Protein AF-A0A382TNS0-F1 (afdb_monomer)

Mean predicted aligned error: 9.3 Å

Radius of gyration: 31.87 Å; Cα contacts (8 Å, |Δi|>4): 144; chains: 1; bounding box: 53×39×99 Å

Organism: NCBI:txid408172

Sequence (172 aa):
MNKREQQRKIKGQKQRAAKQRVQTRQLMMKIALFGVAPILLFLVGYTLYNQGPTYSPVEIVENDHIRGQINNPVSIVVYADFQCPACATEHQTMTRLWPSISDKARLIFRHFPITVSHQHSWTAALYAEAAARQGQFWEMHDYLFATQTIWARLPTVEDEFESYALELNLDV

Nearest PDB structures (foldseek):
  2rem-assembly2_B  TM=6.913E-01  e=1.766E-02  Xylella fastidiosa
  3hz8-assembly1_A  TM=5.341E-01  e=7.541E-03  Neisseria meningitidis MC58
  5vyo-assembly4_D  TM=6.106E-01  e=2.149E-02  Burkholderia pseudomallei K96243
  5n2j-assembly1_A  TM=6.506E-01  e=5.032E-02  Thermochaetoides thermophila DSM 1495
  3a3t-assembly3_C  TM=4.879E-01  e=1.654E-02  Neisseria meningitidis serogroup B

InterPro domains:
  IPR012336 Thioredoxin-like fold [PF13462] (62-155)
  IPR036249 Thioredoxin-like superfamily [SSF52833] (61-171)

Foldseek 3Di:
DDPVVVVVVVVVVVVVVVVVVVVVVVVVVCCVVVPVVVVVVCVVVVVVVPDDDDDDQPDDDPPWDKDADPPAPAEAEDEDFLLDPVRLVVVVVCVVCCVVCRPRYMYTYDYDFPCVPQVCRVVLVVLLVLCVVVVCNPQSSVVSSVCSVPQSPDPDCVVVSVVSCVVVVHDD

pLDDT: mean 93.45, std 7.04, range [58.12, 98.75]

Structure (mmCIF, N/CA/C/O backbone):
data_AF-A0A382TNS0-F1
#
_entry.id   AF-A0A382TNS0-F1
#
loop_
_atom_site.group_PDB
_atom_site.id
_atom_site.type_symbol
_atom_site.label_atom_id
_atom_site.label_alt_id
_atom_site.label_comp_id
_atom_site.label_asym_id
_atom_site.label_entity_id
_atom_site.label_seq_id
_atom_site.pdbx_PDB_ins_code
_atom_site.Cartn_x
_atom_site.Cartn_y
_atom_site.Cartn_z
_atom_site.occupancy
_atom_site.B_iso_or_equiv
_atom_site.auth_seq_id
_atom_site.auth_comp_id
_atom_site.auth_asym_id
_atom_site.auth_atom_id
_atom_site.pdbx_PDB_model_num
ATOM 1 N N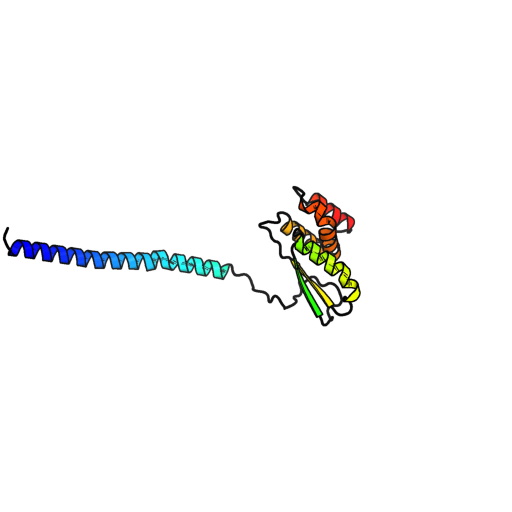 . MET A 1 1 ? -32.841 7.217 80.922 1.00 58.12 1 MET A N 1
ATOM 2 C CA . MET A 1 1 ? -33.470 6.966 79.602 1.0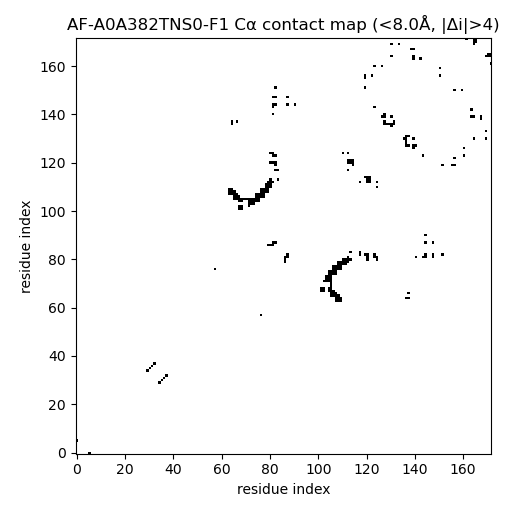0 58.12 1 MET A CA 1
ATOM 3 C C . MET A 1 1 ? -34.182 5.618 79.652 1.00 58.12 1 MET A C 1
ATOM 5 O O . MET A 1 1 ? -33.579 4.660 80.119 1.00 58.12 1 MET A O 1
ATOM 9 N N . ASN A 1 2 ? -35.460 5.540 79.270 1.00 81.94 2 ASN A N 1
ATOM 10 C CA . ASN A 1 2 ? -36.291 4.351 79.518 1.00 81.94 2 ASN A CA 1
ATOM 11 C C . ASN A 1 2 ? -36.106 3.293 78.401 1.00 81.94 2 ASN A C 1
ATOM 13 O O . ASN A 1 2 ? -36.041 3.647 77.223 1.00 81.94 2 ASN A O 1
ATOM 17 N N . LYS A 1 3 ? -36.056 1.986 78.724 1.00 80.88 3 LYS A N 1
ATOM 18 C CA . LYS A 1 3 ? -35.824 0.888 77.745 1.00 80.88 3 LYS A CA 1
ATOM 19 C C . LYS A 1 3 ? -36.787 0.941 76.546 1.00 80.88 3 LYS A C 1
ATOM 21 O O . LYS A 1 3 ? -36.404 0.643 75.414 1.00 80.88 3 LYS A O 1
ATOM 26 N N . ARG A 1 4 ? -38.030 1.378 76.780 1.00 79.56 4 ARG A N 1
ATOM 27 C CA . ARG A 1 4 ? -39.066 1.552 75.745 1.00 79.56 4 ARG A CA 1
ATOM 28 C C . ARG A 1 4 ? -38.729 2.655 74.733 1.00 79.56 4 ARG A C 1
ATOM 30 O O . ARG A 1 4 ? -39.028 2.510 73.549 1.00 79.56 4 ARG A O 1
ATOM 37 N N . GLU A 1 5 ? -38.082 3.735 75.164 1.00 81.69 5 GLU A N 1
ATOM 38 C CA . GLU A 1 5 ? -37.658 4.825 74.274 1.00 81.69 5 GLU A CA 1
ATOM 39 C C . GLU A 1 5 ? -36.506 4.383 73.370 1.00 81.69 5 GLU A C 1
ATOM 41 O O . GLU A 1 5 ? -36.499 4.682 72.175 1.00 81.69 5 GLU A O 1
ATOM 46 N N . GLN A 1 6 ? -35.567 3.606 73.915 1.00 83.12 6 GLN A N 1
ATOM 47 C CA . GLN A 1 6 ? -34.437 3.064 73.163 1.00 83.12 6 GLN A CA 1
ATOM 48 C C . GLN A 1 6 ? -34.906 2.089 72.069 1.00 83.12 6 GLN A C 1
ATOM 50 O O . GLN A 1 6 ? -34.472 2.191 70.922 1.00 83.12 6 GLN A O 1
ATOM 55 N N . GLN A 1 7 ? -35.873 1.215 72.371 1.00 84.50 7 GLN A N 1
ATOM 56 C CA . GLN A 1 7 ? -36.477 0.316 71.379 1.00 84.50 7 GLN A CA 1
ATOM 57 C C . GLN A 1 7 ? -37.248 1.064 70.278 1.00 84.50 7 GLN A C 1
ATOM 59 O O . GLN A 1 7 ? -37.149 0.698 69.104 1.00 84.50 7 GLN A O 1
ATOM 64 N N . ARG A 1 8 ? -37.975 2.139 70.619 1.00 85.38 8 ARG A N 1
ATOM 65 C CA . ARG A 1 8 ? -38.654 2.997 69.628 1.00 85.38 8 ARG A CA 1
ATOM 66 C C . ARG A 1 8 ? -37.655 3.682 68.692 1.00 85.38 8 ARG A C 1
ATOM 68 O O . ARG A 1 8 ? -37.874 3.678 67.480 1.00 85.38 8 ARG A O 1
ATOM 75 N N . LYS A 1 9 ? -36.538 4.195 69.224 1.00 87.25 9 LYS A N 1
ATOM 76 C CA . LYS A 1 9 ? -35.450 4.780 68.419 1.00 87.25 9 LYS A CA 1
ATOM 77 C C . LYS A 1 9 ? -34.828 3.751 67.469 1.00 87.25 9 LYS A C 1
ATOM 79 O O . LYS A 1 9 ? -34.719 4.033 66.278 1.00 87.25 9 LYS A O 1
ATOM 84 N N . ILE A 1 10 ? -34.514 2.546 67.952 1.00 86.06 10 ILE A N 1
ATOM 85 C CA . ILE A 1 10 ? -33.944 1.462 67.129 1.00 86.06 10 ILE A CA 1
ATOM 86 C C . ILE A 1 10 ? -34.914 1.036 66.017 1.00 86.06 10 ILE A C 1
ATOM 88 O O . ILE A 1 10 ? -34.505 0.885 64.867 1.00 86.06 10 ILE A O 1
ATOM 92 N N . LYS A 1 11 ? -36.209 0.871 66.320 1.00 86.00 11 LYS A N 1
ATOM 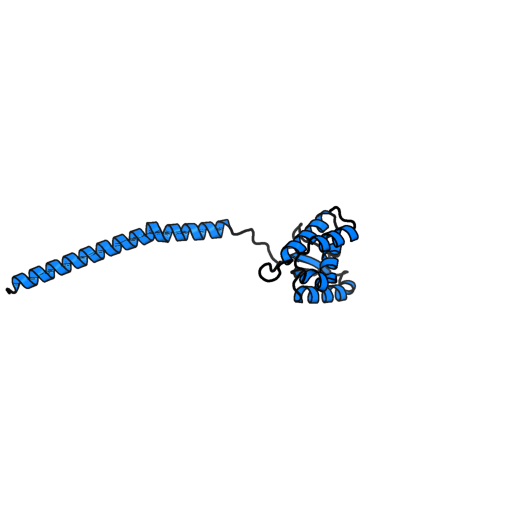93 C CA . LYS A 1 11 ? -37.224 0.519 65.311 1.00 86.00 11 LYS A CA 1
ATOM 94 C C . LYS A 1 11 ? -37.364 1.617 64.252 1.00 86.00 11 LYS A C 1
ATOM 96 O O . LYS A 1 11 ? -37.409 1.304 63.065 1.00 86.00 11 LYS A O 1
ATOM 101 N N . GLY A 1 12 ? -37.355 2.886 64.667 1.00 87.88 12 GLY A N 1
ATOM 102 C CA . GLY A 1 12 ? -37.370 4.035 63.760 1.00 87.88 12 GLY A CA 1
ATOM 103 C C . GLY A 1 12 ? -36.129 4.104 62.863 1.00 87.88 12 GLY A C 1
ATOM 104 O O . GLY A 1 12 ? -36.258 4.313 61.659 1.00 87.88 12 GLY A O 1
ATOM 105 N N . GLN A 1 13 ? -34.936 3.856 63.413 1.00 89.69 13 GLN A N 1
ATOM 106 C CA . GLN A 1 13 ? -33.688 3.778 62.642 1.00 89.69 13 GLN A CA 1
ATOM 107 C C . GLN A 1 13 ? -33.710 2.622 61.635 1.00 89.69 13 GLN A C 1
ATOM 109 O O . GLN A 1 13 ? -33.422 2.839 60.461 1.00 89.69 13 GLN A O 1
ATOM 114 N N . LYS A 1 14 ? -34.128 1.417 62.049 1.00 86.62 14 LYS A N 1
ATOM 115 C CA . LYS A 1 14 ? -34.263 0.256 61.150 1.00 86.62 14 LYS A CA 1
ATOM 116 C C . LYS A 1 14 ? -35.272 0.511 60.026 1.00 86.62 14 LYS A C 1
ATOM 118 O O . LYS A 1 14 ? -35.004 0.160 58.882 1.00 86.62 14 LYS A O 1
ATOM 123 N N . GLN A 1 15 ? -36.398 1.164 60.322 1.00 88.19 15 GLN A N 1
ATOM 124 C CA . GLN A 1 15 ? -37.389 1.542 59.309 1.00 88.19 15 GLN A CA 1
ATOM 125 C C . GLN A 1 15 ? -36.857 2.595 58.326 1.00 88.19 15 GLN A C 1
ATOM 127 O O . GLN A 1 15 ? -37.096 2.474 57.126 1.00 88.19 15 GLN A O 1
ATOM 132 N N . ARG A 1 16 ? -36.110 3.603 58.800 1.00 88.25 16 ARG A N 1
ATOM 133 C CA . ARG A 1 16 ? -35.457 4.605 57.936 1.00 88.25 16 ARG A CA 1
ATOM 134 C C . ARG A 1 16 ? -34.391 3.971 57.042 1.00 88.25 16 ARG A C 1
ATOM 136 O O . ARG A 1 16 ? -34.401 4.223 55.844 1.00 88.25 16 ARG A O 1
ATOM 143 N N . ALA A 1 17 ? -33.554 3.092 57.595 1.00 88.19 17 ALA A N 1
ATOM 144 C CA . ALA A 1 17 ? -32.539 2.358 56.841 1.00 88.19 17 ALA A CA 1
ATOM 145 C C . ALA A 1 17 ? -33.158 1.418 55.787 1.00 88.19 17 ALA A C 1
ATOM 147 O O . ALA A 1 17 ? -32.661 1.339 54.667 1.00 88.19 17 ALA A O 1
ATOM 148 N N . ALA A 1 18 ? -34.268 0.739 56.104 1.00 87.38 18 ALA A N 1
ATOM 149 C CA . ALA A 1 18 ? -34.993 -0.092 55.140 1.00 87.38 18 ALA A CA 1
ATOM 150 C C . ALA A 1 18 ? -35.596 0.742 53.996 1.00 87.38 18 ALA A C 1
ATOM 152 O O . ALA A 1 18 ? -35.440 0.381 52.830 1.00 87.38 18 ALA A O 1
ATOM 153 N N . LYS A 1 19 ? -36.221 1.889 54.309 1.00 90.06 19 LYS A N 1
ATOM 154 C CA . LYS A 1 19 ? -36.736 2.827 53.296 1.00 90.06 19 LYS A CA 1
ATOM 155 C C . LYS A 1 19 ? -35.618 3.394 52.421 1.00 90.06 19 LYS A C 1
ATOM 157 O O . LYS A 1 19 ? -35.782 3.428 51.206 1.00 90.06 19 LYS A O 1
ATOM 162 N N . GLN A 1 20 ? -34.483 3.764 53.021 1.00 89.50 20 GLN A N 1
ATOM 163 C CA . GLN A 1 20 ? -33.294 4.197 52.287 1.00 89.50 20 GLN A CA 1
ATOM 164 C C . GLN A 1 20 ? -32.816 3.100 51.339 1.00 89.50 20 GLN A C 1
ATOM 166 O O . GLN A 1 20 ? -32.749 3.364 50.152 1.00 89.50 20 GLN A O 1
ATOM 171 N N . ARG A 1 21 ? -32.609 1.855 51.798 1.00 89.06 21 ARG A N 1
ATOM 172 C CA . ARG A 1 21 ? -32.193 0.737 50.925 1.00 89.06 21 ARG A CA 1
ATOM 173 C C . ARG A 1 21 ? -33.117 0.537 49.720 1.00 89.06 21 ARG A C 1
ATOM 175 O O . ARG A 1 21 ? -32.627 0.316 48.615 1.00 89.06 21 ARG A O 1
ATOM 182 N N . VAL A 1 22 ? -34.436 0.618 49.916 1.00 91.88 22 VAL A N 1
ATOM 183 C CA . VAL A 1 22 ? -35.413 0.504 48.818 1.00 91.88 22 VAL A CA 1
ATOM 184 C C . VAL A 1 22 ? -35.300 1.690 47.857 1.00 91.88 22 VAL A C 1
ATOM 186 O O . VAL A 1 22 ? -35.232 1.468 46.650 1.00 91.88 22 VAL A O 1
ATOM 189 N N . GLN A 1 23 ? -35.210 2.925 48.365 1.00 92.25 23 GLN A N 1
ATOM 190 C CA . GLN A 1 23 ? -35.017 4.122 47.537 1.00 92.25 23 GLN A CA 1
ATOM 191 C C . GLN A 1 23 ? -33.697 4.082 46.761 1.00 92.25 23 GLN A C 1
ATOM 193 O O . GLN A 1 23 ? -33.697 4.364 45.567 1.00 92.25 23 GLN A O 1
ATOM 198 N N . THR A 1 24 ? -32.588 3.682 47.391 1.00 91.06 24 THR A N 1
ATOM 199 C CA . THR A 1 24 ? -31.287 3.553 46.721 1.00 91.06 24 THR A CA 1
ATOM 200 C C . THR A 1 24 ? -31.346 2.482 45.636 1.00 91.06 24 THR A C 1
ATOM 202 O O . THR A 1 24 ? -30.885 2.721 44.527 1.00 91.06 24 THR A O 1
ATOM 205 N N . ARG A 1 25 ? -31.982 1.330 45.897 1.00 92.69 25 ARG A N 1
ATOM 206 C CA . ARG A 1 25 ? -32.170 0.277 44.884 1.00 92.69 25 ARG A CA 1
ATOM 207 C C . ARG A 1 25 ? -33.026 0.758 43.710 1.00 92.69 25 ARG A C 1
ATOM 209 O O . ARG A 1 25 ? -32.685 0.482 42.567 1.00 92.69 25 ARG A O 1
ATOM 216 N N . GLN A 1 26 ? -34.110 1.488 43.974 1.00 92.44 26 GLN A N 1
ATOM 217 C CA . GLN A 1 26 ? -34.963 2.063 42.928 1.00 92.44 26 GLN A CA 1
ATOM 218 C C . GLN A 1 26 ? -34.232 3.131 42.108 1.00 92.44 26 GLN A C 1
ATOM 220 O O . GLN A 1 26 ? -34.367 3.156 40.888 1.00 92.44 26 GLN A O 1
ATOM 225 N N . LEU A 1 27 ? -33.441 3.986 42.758 1.00 93.12 27 LEU A N 1
ATOM 226 C CA . LEU A 1 27 ? -32.625 4.995 42.089 1.00 93.12 27 LEU A CA 1
ATOM 227 C C . LEU A 1 27 ? -31.561 4.344 41.196 1.00 93.12 27 LEU A C 1
ATOM 229 O O . LEU A 1 27 ? -31.454 4.702 40.028 1.00 93.12 27 LEU A O 1
ATOM 233 N N . MET A 1 28 ? -30.842 3.340 41.706 1.00 94.38 28 MET A N 1
ATOM 234 C CA . MET A 1 28 ? -29.850 2.587 40.931 1.00 94.38 28 MET A CA 1
ATOM 235 C C . MET A 1 28 ? -30.490 1.865 39.742 1.00 94.38 28 MET A C 1
ATOM 237 O O . MET A 1 28 ? -29.954 1.921 38.642 1.00 94.38 28 MET A O 1
ATOM 241 N N . MET A 1 29 ? -31.670 1.258 39.924 1.00 94.88 29 MET A N 1
ATOM 242 C CA . MET A 1 29 ? -32.422 0.653 38.818 1.00 94.88 29 MET A CA 1
ATOM 243 C C . MET A 1 29 ? -32.803 1.683 37.751 1.00 94.88 29 MET A C 1
ATOM 245 O O . MET A 1 29 ? -32.677 1.391 36.569 1.00 94.88 29 MET A O 1
ATOM 249 N N . LYS A 1 30 ? -33.225 2.893 38.141 1.00 95.31 30 LYS A N 1
ATOM 250 C CA . LYS A 1 30 ? -33.528 3.970 37.185 1.00 95.31 30 LYS A CA 1
ATOM 251 C C . LYS A 1 30 ? -32.281 4.451 36.444 1.00 95.31 30 LYS A C 1
ATOM 253 O O . LYS A 1 30 ? -32.348 4.625 35.235 1.00 95.31 30 LYS A O 1
ATOM 258 N N . ILE A 1 31 ? -31.155 4.625 37.136 1.00 96.81 31 ILE A N 1
ATOM 259 C CA . ILE A 1 31 ? -29.877 4.999 36.505 1.00 96.81 31 ILE A CA 1
ATOM 260 C C . ILE A 1 31 ? -29.424 3.913 35.523 1.00 96.81 31 ILE A C 1
ATOM 262 O O . ILE A 1 31 ? -28.998 4.226 34.414 1.00 96.81 31 ILE A O 1
ATOM 266 N N . ALA A 1 32 ? -29.563 2.639 35.891 1.00 96.00 32 ALA A N 1
ATOM 267 C CA . ALA A 1 32 ? -29.243 1.532 35.001 1.00 96.00 32 ALA A CA 1
ATOM 268 C C . ALA A 1 32 ? -30.138 1.531 33.749 1.00 96.00 32 ALA A C 1
ATOM 270 O O . ALA A 1 32 ? -29.617 1.451 32.642 1.00 96.00 32 ALA A O 1
ATOM 271 N N . LEU A 1 33 ? -31.462 1.671 33.910 1.00 96.25 33 LEU A N 1
ATOM 272 C CA . LEU A 1 33 ? -32.422 1.594 32.799 1.00 96.25 33 LEU A CA 1
ATOM 273 C C . LEU A 1 33 ? -32.418 2.822 31.883 1.00 96.25 33 LEU A C 1
ATOM 275 O O . LEU A 1 33 ? -32.566 2.671 30.678 1.00 96.25 33 LEU A O 1
ATOM 279 N N . PHE A 1 34 ? -32.291 4.023 32.447 1.00 96.38 34 PHE A N 1
ATOM 280 C CA . PHE A 1 34 ? -32.453 5.285 31.713 1.00 96.38 34 PHE A CA 1
ATOM 281 C C . PHE A 1 34 ? -31.143 6.048 31.497 1.00 96.38 34 PHE A C 1
ATOM 283 O O . PHE A 1 34 ? -31.135 7.032 30.768 1.00 96.38 34 PHE A O 1
ATOM 290 N N . GLY A 1 35 ? -30.044 5.616 32.116 1.00 95.44 35 GLY A N 1
ATOM 291 C CA . GLY A 1 35 ? -28.709 6.170 31.893 1.00 95.44 35 GLY A CA 1
ATOM 292 C C . GLY A 1 35 ? -27.811 5.173 31.173 1.00 95.44 35 GLY A C 1
ATOM 293 O O . GLY A 1 35 ? -27.468 5.358 30.012 1.00 95.44 35 GLY A O 1
ATOM 294 N N . VAL A 1 36 ? -27.449 4.083 31.850 1.00 97.31 36 VAL A N 1
ATOM 295 C CA . VAL A 1 36 ? -26.420 3.153 31.353 1.00 97.31 36 VAL A CA 1
ATOM 296 C C . VAL A 1 36 ? -26.898 2.347 30.142 1.00 97.31 36 VAL A C 1
ATOM 298 O O . VAL A 1 36 ? -26.193 2.283 29.139 1.00 97.31 36 VAL A O 1
ATOM 301 N N . ALA A 1 37 ? -28.090 1.751 30.207 1.00 97.50 37 ALA A N 1
ATOM 302 C CA . ALA A 1 37 ? -28.623 0.921 29.128 1.00 97.50 37 ALA A CA 1
ATOM 303 C C . ALA A 1 37 ? -28.770 1.664 27.782 1.00 97.50 37 ALA A C 1
ATOM 305 O O . ALA A 1 37 ? -28.304 1.120 26.783 1.00 97.50 37 ALA A O 1
ATOM 306 N N . PRO A 1 38 ? -29.335 2.888 27.705 1.00 97.38 38 PRO A N 1
ATOM 307 C CA . PRO A 1 38 ? -29.410 3.616 26.439 1.00 97.38 38 PRO A CA 1
ATOM 308 C C . PRO A 1 38 ? -28.035 4.052 25.924 1.00 97.38 38 PRO A C 1
ATOM 310 O O . PRO A 1 38 ? -27.827 4.021 24.717 1.00 97.38 38 PRO A O 1
ATOM 313 N N . ILE A 1 39 ? -27.077 4.386 26.799 1.00 97.19 39 ILE A N 1
ATOM 314 C CA . ILE A 1 39 ? -25.696 4.685 26.380 1.00 97.19 39 ILE A CA 1
ATOM 315 C C . ILE A 1 39 ? -25.037 3.443 25.768 1.00 97.19 39 ILE A C 1
ATOM 317 O O . ILE A 1 39 ? -24.415 3.538 24.713 1.00 97.19 39 ILE A O 1
ATOM 321 N N . LEU A 1 40 ? -25.196 2.273 26.392 1.00 97.19 40 LEU A N 1
ATOM 322 C CA . LEU A 1 40 ? -24.680 1.015 25.850 1.00 97.19 40 LEU A CA 1
ATOM 323 C C . LEU A 1 40 ? -25.361 0.641 24.532 1.00 97.19 40 LEU A C 1
ATOM 325 O O . LEU A 1 40 ? -24.674 0.262 23.592 1.00 97.19 40 LEU A O 1
ATOM 329 N N . LEU A 1 41 ? -26.686 0.782 24.436 1.00 97.12 41 LEU A N 1
ATOM 330 C CA . LEU A 1 41 ? -27.426 0.537 23.195 1.00 97.12 41 LEU A CA 1
ATOM 331 C C . LEU A 1 41 ? -27.001 1.492 22.083 1.00 97.12 41 LEU A C 1
ATOM 333 O O . LEU A 1 41 ? -26.841 1.057 20.949 1.00 97.12 41 LEU A O 1
ATOM 337 N N . PHE A 1 42 ? -26.782 2.768 22.404 1.00 96.69 42 PHE A N 1
ATOM 338 C CA . PHE A 1 42 ? -26.263 3.741 21.452 1.00 96.69 42 PHE A CA 1
ATOM 339 C C . PHE A 1 42 ? -24.853 3.367 20.996 1.00 96.69 42 PHE A C 1
ATOM 341 O O . PHE A 1 42 ? -24.606 3.343 19.800 1.00 96.69 42 PHE A O 1
ATOM 348 N N . LEU A 1 43 ? -23.950 3.016 21.918 1.00 96.06 43 LEU A N 1
ATOM 349 C CA . LEU A 1 43 ? -22.595 2.577 21.577 1.00 96.06 43 LEU A CA 1
ATOM 350 C C . LEU A 1 43 ? -22.604 1.327 20.694 1.00 96.06 43 LEU A C 1
ATOM 352 O O . LEU A 1 43 ? -21.915 1.307 19.684 1.00 96.06 43 LEU A O 1
ATOM 356 N N . VAL A 1 44 ? -23.398 0.313 21.039 1.00 95.81 44 VAL A N 1
ATOM 357 C CA . VAL A 1 44 ? -23.523 -0.918 20.243 1.00 95.81 44 VAL A CA 1
ATOM 358 C C . VAL A 1 44 ? -24.160 -0.630 18.884 1.00 95.81 44 VAL A C 1
ATOM 360 O O . VAL A 1 44 ? -23.681 -1.110 17.865 1.00 95.81 44 VAL A O 1
ATOM 363 N N . GLY A 1 45 ? -25.216 0.180 18.838 1.00 95.44 45 GLY A N 1
ATOM 364 C CA . GLY A 1 45 ? -25.840 0.585 17.580 1.00 95.44 45 GLY A CA 1
ATOM 365 C C . GLY A 1 45 ? -24.876 1.372 16.696 1.00 95.44 45 GLY A C 1
ATOM 366 O O . GLY A 1 45 ? -24.787 1.113 15.504 1.00 95.44 45 GLY A O 1
ATOM 367 N N . TYR A 1 46 ? -24.101 2.279 17.288 1.00 94.75 46 TYR A N 1
ATOM 368 C CA . TYR A 1 46 ? -23.089 3.068 16.599 1.00 94.75 46 TYR A CA 1
ATOM 369 C C . TYR A 1 46 ? -21.940 2.202 16.072 1.00 94.75 46 TYR A C 1
ATOM 371 O O . TYR A 1 46 ? -21.483 2.419 14.952 1.00 94.75 46 TYR A O 1
ATOM 379 N N . THR A 1 47 ? -21.471 1.209 16.834 1.00 89.12 47 THR A N 1
ATOM 380 C CA . THR A 1 47 ? -20.428 0.297 16.346 1.00 89.12 47 THR A CA 1
ATOM 381 C C . THR A 1 47 ? -20.947 -0.598 15.231 1.00 89.12 47 THR A C 1
ATOM 383 O O . THR A 1 47 ? -20.265 -0.726 14.223 1.00 89.12 47 THR A O 1
ATOM 386 N N . LEU A 1 48 ? -22.155 -1.156 15.358 1.00 88.44 48 LEU A N 1
ATOM 387 C CA . LEU A 1 48 ? -22.778 -1.968 14.307 1.00 88.44 48 LEU A CA 1
ATOM 388 C C . LEU A 1 48 ? -23.071 -1.155 13.040 1.00 88.44 48 LEU A C 1
ATOM 390 O O . LEU A 1 48 ? -22.870 -1.653 11.940 1.00 88.44 48 LEU A O 1
ATOM 394 N N . TYR A 1 49 ? -23.502 0.101 13.179 1.00 88.44 49 TYR A N 1
ATOM 395 C CA . TYR A 1 49 ? -23.750 0.994 12.044 1.00 88.44 49 TYR A CA 1
ATOM 396 C C . TYR A 1 49 ? -22.466 1.346 11.280 1.00 88.44 49 TYR A C 1
ATOM 398 O O . TYR A 1 49 ? -22.490 1.485 10.063 1.00 88.44 49 TYR A O 1
ATOM 406 N N . ASN A 1 50 ? -21.339 1.469 11.986 1.00 84.62 50 ASN A N 1
ATOM 407 C CA . ASN A 1 50 ? -20.047 1.800 11.383 1.00 84.62 50 ASN A CA 1
ATOM 408 C C . ASN A 1 50 ? -19.222 0.573 10.962 1.00 84.62 50 ASN A C 1
ATOM 410 O O . ASN A 1 50 ? -18.098 0.734 10.485 1.00 84.62 50 ASN A O 1
ATOM 414 N N . GLN A 1 51 ? -19.735 -0.650 11.128 1.00 76.25 51 GLN A N 1
ATOM 415 C CA . GLN A 1 51 ? -19.087 -1.833 10.569 1.00 76.25 51 GLN A CA 1
ATOM 416 C C . GLN A 1 51 ? -19.299 -1.843 9.053 1.00 76.25 51 GLN A C 1
ATOM 418 O O . GLN A 1 51 ? -20.366 -2.194 8.557 1.00 76.25 51 GLN A O 1
ATOM 423 N N . GLY A 1 52 ? -18.267 -1.429 8.315 1.00 69.56 52 GLY A N 1
ATOM 424 C CA . GLY A 1 52 ? -18.209 -1.611 6.869 1.00 69.56 52 GLY A CA 1
ATOM 425 C C . GLY A 1 52 ? -18.226 -3.099 6.480 1.00 69.56 52 GLY A C 1
ATOM 426 O O . GLY A 1 52 ? -18.003 -3.968 7.329 1.00 69.56 52 GLY A O 1
ATOM 427 N N . PRO A 1 53 ? -18.484 -3.415 5.201 1.00 72.88 53 PRO A N 1
ATOM 428 C CA . PRO A 1 53 ? -18.452 -4.790 4.711 1.00 72.88 53 PRO A CA 1
ATOM 429 C C . PRO A 1 53 ? -17.103 -5.454 5.028 1.00 72.88 53 PRO A C 1
ATOM 431 O O . PRO A 1 53 ? -16.043 -4.884 4.769 1.00 72.88 53 PRO A O 1
ATOM 434 N N . THR A 1 54 ? -17.130 -6.666 5.590 1.00 65.12 54 THR A N 1
ATOM 435 C CA . THR A 1 54 ? -15.916 -7.468 5.786 1.00 65.12 54 THR A CA 1
ATOM 436 C C . THR A 1 54 ? -15.663 -8.296 4.538 1.00 65.12 54 THR A C 1
ATOM 438 O O . THR A 1 54 ? -16.402 -9.241 4.260 1.00 65.12 54 THR A O 1
ATOM 441 N N . TYR A 1 55 ? -14.621 -7.946 3.794 1.00 68.50 55 TYR A N 1
ATOM 442 C CA . TYR A 1 55 ? -14.194 -8.697 2.619 1.00 68.50 55 TYR A CA 1
ATOM 443 C C . TYR A 1 55 ? -13.336 -9.896 3.022 1.00 68.50 55 TYR A C 1
ATOM 445 O O . TYR A 1 55 ? -12.534 -9.818 3.958 1.00 68.50 55 TYR A O 1
ATOM 453 N N . SER A 1 56 ? -13.491 -11.010 2.306 1.00 77.44 56 SER A N 1
ATOM 454 C CA . SER A 1 56 ? -12.596 -12.152 2.462 1.00 77.44 56 SER A CA 1
ATOM 455 C C . SER A 1 56 ? -11.178 -11.749 2.036 1.00 77.44 56 SER A C 1
ATOM 457 O O . SER A 1 56 ? -10.997 -11.242 0.928 1.00 77.44 56 SER A O 1
ATOM 459 N N . PRO A 1 57 ? -10.143 -12.003 2.858 1.00 73.44 57 PRO A N 1
ATOM 460 C CA . PRO A 1 57 ? -8.765 -11.699 2.474 1.00 73.44 57 PRO A CA 1
ATOM 461 C C . PRO A 1 57 ? -8.257 -12.594 1.332 1.00 73.44 57 PRO A C 1
ATOM 463 O O . PRO A 1 57 ? -7.220 -12.300 0.748 1.00 73.44 57 PRO A O 1
ATOM 466 N N . VAL A 1 58 ? -8.977 -13.678 1.013 1.00 73.62 58 VAL A N 1
ATOM 467 C CA . VAL A 1 58 ? -8.591 -14.677 0.001 1.00 73.62 58 VAL A CA 1
ATOM 468 C C . VAL A 1 58 ? -9.352 -14.496 -1.313 1.00 73.62 58 VAL A C 1
ATOM 470 O O . VAL A 1 58 ? -8.867 -14.892 -2.370 1.00 73.62 58 VAL A O 1
ATOM 473 N N . GLU A 1 59 ? -10.554 -13.928 -1.261 1.00 86.50 59 GLU A N 1
ATOM 474 C CA . GLU A 1 59 ? -11.375 -13.724 -2.453 1.00 86.50 59 GLU A CA 1
ATOM 475 C C . GLU A 1 59 ? -10.803 -12.587 -3.291 1.00 86.50 59 GLU A C 1
ATOM 477 O O . GLU A 1 59 ? -10.507 -11.528 -2.745 1.00 86.50 59 GLU A O 1
ATOM 482 N N . ILE A 1 60 ? -10.650 -12.809 -4.595 1.00 87.38 60 ILE A N 1
ATOM 483 C CA . ILE A 1 60 ? -10.226 -11.782 -5.550 1.00 87.38 60 ILE A CA 1
ATOM 484 C C . ILE A 1 60 ? -11.480 -11.145 -6.130 1.00 87.38 60 ILE A C 1
ATOM 486 O O . ILE A 1 60 ? -12.364 -11.853 -6.612 1.00 87.38 60 ILE A O 1
ATOM 490 N N . VAL A 1 61 ? -11.545 -9.822 -6.067 1.00 87.06 61 VAL A N 1
ATOM 491 C CA . VAL A 1 61 ? -12.706 -9.022 -6.464 1.00 87.06 61 VAL A CA 1
ATOM 492 C C . VAL A 1 61 ? -12.384 -8.176 -7.694 1.00 87.06 61 VAL A C 1
ATOM 494 O O . VAL A 1 61 ? -11.226 -8.002 -8.054 1.00 87.06 61 VAL A O 1
ATOM 497 N N . GLU A 1 62 ? -13.412 -7.636 -8.346 1.00 85.75 62 GLU A N 1
ATOM 498 C CA . GLU A 1 62 ? -13.276 -6.878 -9.602 1.00 85.75 62 GLU A CA 1
ATOM 499 C C . GLU A 1 62 ? -12.358 -5.648 -9.490 1.00 85.75 62 GLU A C 1
ATOM 501 O O . GLU A 1 62 ? -11.670 -5.310 -10.446 1.00 85.75 62 GLU A O 1
ATOM 506 N N . ASN A 1 63 ? -12.297 -5.023 -8.312 1.00 86.56 63 ASN A N 1
ATOM 507 C CA . ASN A 1 63 ? -11.475 -3.834 -8.066 1.00 86.56 63 ASN A CA 1
ATOM 508 C C . ASN A 1 63 ? -10.018 -4.152 -7.687 1.00 86.56 63 ASN A C 1
ATOM 510 O O . ASN A 1 63 ? -9.275 -3.240 -7.335 1.00 86.56 63 ASN A O 1
ATOM 514 N N . ASP A 1 64 ? -9.610 -5.423 -7.683 1.00 93.19 64 ASP A N 1
ATOM 515 C CA . ASP A 1 64 ? -8.219 -5.777 -7.413 1.00 93.19 64 ASP A CA 1
ATOM 516 C C . ASP A 1 64 ? -7.318 -5.436 -8.604 1.00 93.19 64 ASP A C 1
ATOM 518 O O . ASP A 1 64 ? -7.598 -5.799 -9.749 1.00 93.19 64 ASP A O 1
ATOM 522 N N . HIS A 1 65 ? -6.161 -4.840 -8.320 1.00 96.69 65 HIS A N 1
ATOM 523 C CA . HIS A 1 65 ? -5.127 -4.637 -9.329 1.00 96.69 65 HIS A CA 1
ATOM 524 C C . HIS A 1 65 ? -4.343 -5.927 -9.527 1.00 96.69 65 HIS A C 1
ATOM 526 O O . HIS A 1 65 ? -3.672 -6.396 -8.606 1.00 96.69 65 HIS A O 1
ATOM 532 N N . ILE A 1 66 ? -4.424 -6.508 -10.728 1.00 96.31 66 ILE A N 1
ATOM 533 C CA . ILE A 1 66 ? -3.809 -7.800 -11.067 1.00 96.31 66 ILE A CA 1
ATOM 534 C C . ILE A 1 66 ? -2.657 -7.591 -12.059 1.00 96.31 66 ILE A C 1
ATOM 536 O O . ILE A 1 66 ? -2.835 -6.968 -13.104 1.00 96.31 66 ILE A O 1
ATOM 540 N N . ARG A 1 67 ? -1.470 -8.130 -11.755 1.00 96.38 67 ARG A N 1
ATOM 541 C CA . ARG A 1 67 ? -0.318 -8.247 -12.668 1.00 96.38 67 ARG A CA 1
ATOM 542 C C . ARG A 1 67 ? -0.168 -9.705 -13.084 1.00 96.38 67 ARG A C 1
ATOM 544 O O . ARG A 1 67 ? -0.170 -10.603 -12.240 1.00 96.38 67 ARG A O 1
ATOM 551 N N . GLY A 1 68 ? 0.025 -9.936 -14.380 1.00 93.69 68 GLY A N 1
ATOM 552 C CA . GLY A 1 68 ? 0.117 -11.279 -14.963 1.00 93.69 68 GLY A CA 1
ATOM 553 C C . GLY A 1 68 ? -1.228 -11.803 -15.471 1.00 93.69 68 GLY A C 1
ATOM 554 O O . GLY A 1 68 ? -2.196 -11.057 -15.595 1.00 93.69 68 GLY A O 1
ATOM 555 N N . GLN A 1 69 ? -1.287 -13.092 -15.813 1.00 93.25 69 GLN A N 1
ATOM 556 C CA . GLN A 1 69 ? -2.491 -13.678 -16.405 1.00 93.25 69 GLN A CA 1
ATOM 557 C C . GLN A 1 69 ? -3.543 -13.983 -15.336 1.00 93.25 69 GLN A C 1
ATOM 559 O O . GLN A 1 69 ? -3.270 -14.688 -14.364 1.00 93.25 69 GLN A O 1
ATOM 564 N N . ILE A 1 70 ? -4.779 -13.525 -15.552 1.00 89.38 70 ILE A N 1
ATOM 565 C CA . ILE A 1 70 ? -5.881 -13.707 -14.594 1.00 89.38 70 ILE A CA 1
ATOM 566 C C . ILE A 1 70 ? -6.181 -15.181 -14.287 1.00 89.38 70 ILE A C 1
ATOM 568 O O . ILE A 1 70 ? -6.629 -15.486 -13.188 1.00 89.38 70 ILE A O 1
ATOM 572 N N . ASN A 1 71 ? -5.884 -16.100 -15.209 1.00 90.25 71 ASN A N 1
ATOM 573 C CA . ASN A 1 71 ? -6.160 -17.533 -15.064 1.00 90.25 71 ASN A CA 1
ATOM 574 C C . ASN A 1 71 ? -5.005 -18.332 -14.435 1.00 90.25 71 ASN A C 1
ATOM 576 O O . ASN A 1 71 ? -5.093 -19.558 -14.355 1.00 90.25 71 ASN A O 1
ATOM 580 N N . ASN A 1 72 ? -3.927 -17.672 -13.997 1.00 93.62 72 ASN A N 1
ATOM 581 C CA . ASN A 1 72 ? -2.813 -18.358 -13.350 1.00 93.62 72 ASN A CA 1
ATOM 582 C C . ASN A 1 72 ? -3.266 -19.046 -12.045 1.00 93.62 72 ASN A C 1
ATOM 584 O O . ASN A 1 72 ? -4.001 -18.447 -11.254 1.00 93.62 72 ASN A O 1
ATOM 588 N N . PRO A 1 73 ? -2.829 -20.297 -11.790 1.00 92.44 73 PRO A N 1
ATOM 589 C CA . PRO A 1 73 ? -3.348 -21.113 -10.690 1.00 92.44 73 PRO A CA 1
ATOM 590 C C . PRO A 1 73 ? -2.924 -20.611 -9.305 1.00 92.44 73 PRO A C 1
ATOM 592 O O . PRO A 1 73 ? -3.593 -20.905 -8.315 1.00 92.44 73 PRO A O 1
ATOM 595 N N . VAL A 1 74 ? -1.819 -19.865 -9.214 1.00 94.75 74 VAL A N 1
ATOM 596 C CA . VAL A 1 74 ? -1.311 -19.312 -7.954 1.00 94.75 74 VAL A CA 1
ATOM 597 C C . VAL A 1 74 ? -1.652 -17.829 -7.868 1.00 94.75 74 VAL A C 1
ATOM 599 O O . VAL A 1 74 ? -1.373 -17.063 -8.787 1.00 94.75 74 VAL A O 1
ATOM 602 N N . SER A 1 75 ? -2.236 -17.414 -6.745 1.00 94.00 75 SER A N 1
ATOM 603 C CA . SER A 1 75 ? -2.538 -16.008 -6.457 1.00 94.00 75 SER A CA 1
ATOM 604 C C . SER A 1 75 ? -1.666 -15.528 -5.307 1.00 94.00 75 SER A C 1
ATOM 606 O O . SER A 1 75 ? -1.687 -16.122 -4.231 1.00 94.00 75 SER A O 1
ATOM 608 N N . ILE A 1 76 ? -0.903 -14.465 -5.539 1.00 95.50 76 ILE A N 1
ATOM 609 C CA . ILE A 1 76 ? -0.087 -13.809 -4.519 1.00 95.50 76 ILE A CA 1
ATOM 610 C C . ILE A 1 76 ? -0.764 -12.480 -4.212 1.00 95.50 76 ILE A C 1
ATOM 612 O O . ILE A 1 76 ? -0.760 -11.591 -5.054 1.00 95.50 76 ILE A O 1
ATOM 616 N N . VAL A 1 77 ? -1.376 -12.359 -3.035 1.00 95.12 77 VAL A N 1
ATOM 617 C CA 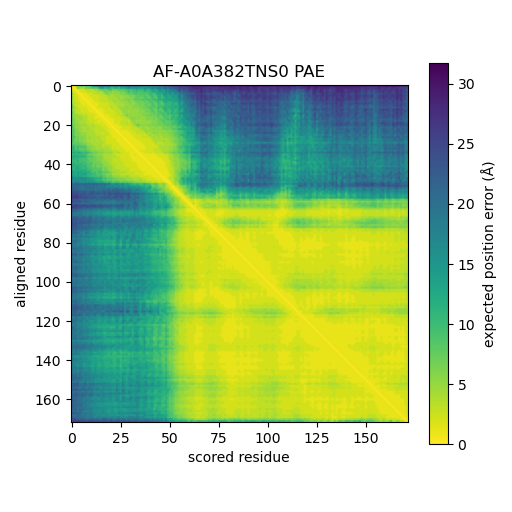. VAL A 1 77 ? -2.040 -11.123 -2.600 1.00 95.12 77 VAL A CA 1
ATOM 618 C C . VAL A 1 77 ? -1.112 -10.380 -1.650 1.00 95.12 77 VAL A C 1
ATOM 620 O O . VAL A 1 77 ? -0.790 -10.885 -0.574 1.00 95.12 77 VAL A O 1
ATOM 623 N N . VAL A 1 78 ? -0.688 -9.185 -2.048 1.00 95.81 78 VAL A N 1
ATOM 624 C CA . VAL A 1 78 ? 0.187 -8.310 -1.270 1.00 95.81 78 VAL A CA 1
ATOM 625 C C . VAL A 1 78 ? -0.637 -7.161 -0.710 1.00 95.81 78 VAL A C 1
ATOM 627 O O . VAL A 1 78 ? -1.181 -6.350 -1.454 1.00 95.81 78 VAL A O 1
ATOM 630 N N . TYR A 1 79 ? -0.707 -7.094 0.617 1.00 96.31 79 TYR A N 1
ATOM 631 C CA . TYR A 1 79 ? -1.204 -5.930 1.340 1.00 96.31 79 TYR A CA 1
ATOM 632 C C . TYR A 1 79 ? -0.015 -5.062 1.721 1.00 96.31 79 TYR A C 1
ATOM 634 O O . TYR A 1 79 ? 0.832 -5.501 2.503 1.00 96.31 79 TYR A O 1
ATOM 642 N N . ALA A 1 80 ? 0.067 -3.857 1.169 1.00 97.88 80 ALA A N 1
ATOM 643 C CA . ALA A 1 80 ? 1.249 -3.031 1.353 1.00 97.88 80 ALA A CA 1
ATOM 644 C C . ALA A 1 80 ? 0.951 -1.536 1.432 1.00 97.88 80 ALA A C 1
ATOM 646 O O . ALA A 1 80 ? -0.066 -1.023 0.961 1.00 97.88 80 ALA A O 1
ATOM 647 N N . ASP A 1 81 ? 1.904 -0.854 2.050 1.00 98.56 81 ASP A N 1
ATOM 648 C CA . ASP A 1 81 ? 1.967 0.584 2.216 1.00 98.56 81 ASP A CA 1
ATOM 649 C C . ASP A 1 81 ? 3.170 1.114 1.435 1.00 98.56 81 ASP A C 1
ATOM 651 O O . ASP A 1 81 ? 4.307 0.709 1.697 1.00 98.56 81 ASP A O 1
ATOM 655 N N . PHE A 1 82 ? 2.934 2.046 0.513 1.00 98.69 82 PHE A N 1
ATOM 656 C CA . PHE A 1 82 ? 3.991 2.624 -0.311 1.00 98.69 82 PHE A CA 1
ATOM 657 C C . PHE A 1 82 ? 5.079 3.340 0.481 1.00 98.69 82 PHE A C 1
ATOM 659 O O . PHE A 1 82 ? 6.188 3.434 -0.025 1.00 98.69 82 PHE A O 1
ATOM 666 N N . GLN A 1 83 ? 4.820 3.838 1.696 1.00 98.50 83 GLN A N 1
ATOM 667 C CA . GLN A 1 83 ? 5.834 4.538 2.500 1.00 98.50 83 GLN A CA 1
ATOM 668 C C . GLN A 1 83 ? 6.555 3.603 3.485 1.00 98.50 83 GLN A C 1
ATOM 670 O O . GLN A 1 83 ? 7.544 3.991 4.106 1.00 98.50 83 GLN A O 1
ATOM 675 N N . CYS A 1 84 ? 6.093 2.358 3.638 1.00 98.38 84 CYS A N 1
ATOM 676 C CA . CYS A 1 84 ? 6.697 1.411 4.567 1.00 98.38 84 CYS A CA 1
ATOM 677 C C . CYS A 1 84 ? 8.024 0.846 4.013 1.00 98.38 84 CYS A C 1
ATOM 679 O O . CYS A 1 84 ? 8.030 0.227 2.942 1.00 98.38 84 CYS A O 1
ATOM 681 N N . PRO A 1 85 ? 9.147 0.940 4.754 1.00 97.69 85 PRO A N 1
ATOM 682 C CA . PRO A 1 85 ? 10.431 0.388 4.304 1.00 97.69 85 PRO A CA 1
ATOM 683 C C . PRO A 1 85 ? 10.433 -1.142 4.140 1.00 97.69 85 PRO A C 1
ATOM 685 O O . PRO A 1 85 ? 11.107 -1.687 3.263 1.00 97.69 85 PRO A O 1
ATOM 688 N N . ALA A 1 86 ? 9.668 -1.858 4.973 1.00 97.94 86 ALA A N 1
ATOM 689 C CA . ALA A 1 86 ? 9.534 -3.310 4.863 1.00 97.94 86 ALA A CA 1
ATOM 690 C C . ALA A 1 86 ? 8.751 -3.704 3.600 1.00 97.94 86 ALA A C 1
ATOM 692 O O . ALA A 1 86 ? 9.162 -4.631 2.904 1.00 97.94 86 ALA A O 1
ATOM 693 N N . CYS A 1 87 ? 7.693 -2.958 3.257 1.00 98.44 87 CYS A N 1
ATOM 694 C CA . CYS A 1 87 ? 6.964 -3.132 1.999 1.00 98.44 87 CYS A CA 1
ATOM 695 C C . CYS A 1 87 ? 7.858 -2.858 0.783 1.00 98.44 87 CYS A C 1
ATOM 697 O O . CYS A 1 87 ? 7.839 -3.640 -0.155 1.00 98.44 87 CYS A O 1
ATOM 699 N N . ALA A 1 88 ? 8.718 -1.833 0.812 1.00 98.31 88 ALA A N 1
ATOM 700 C CA . ALA A 1 88 ? 9.685 -1.618 -0.273 1.00 98.31 88 ALA A CA 1
ATOM 701 C C . ALA A 1 88 ? 10.695 -2.772 -0.415 1.00 98.31 88 ALA A C 1
ATOM 703 O O . ALA A 1 88 ? 11.068 -3.147 -1.526 1.00 98.31 88 ALA A O 1
ATOM 704 N N . THR A 1 89 ? 11.123 -3.370 0.701 1.00 98.19 89 THR A N 1
ATOM 705 C CA . THR A 1 89 ? 12.020 -4.542 0.689 1.00 98.19 89 THR A CA 1
ATOM 706 C C . THR A 1 89 ? 11.330 -5.781 0.103 1.00 98.19 89 THR A C 1
ATOM 708 O O . THR A 1 89 ? 11.940 -6.538 -0.662 1.00 98.19 89 THR A O 1
ATOM 711 N N . GLU A 1 90 ? 10.057 -5.986 0.445 1.00 97.81 90 GLU A N 1
ATOM 712 C CA . GLU A 1 90 ? 9.205 -7.013 -0.158 1.00 97.81 90 GLU A CA 1
ATOM 713 C C . GLU A 1 90 ? 9.054 -6.766 -1.662 1.00 97.81 90 GLU A C 1
ATOM 715 O O . GLU A 1 90 ? 9.412 -7.650 -2.440 1.00 97.81 90 GLU A O 1
ATOM 720 N N . HIS A 1 91 ? 8.683 -5.549 -2.070 1.00 98.31 91 HIS A N 1
ATOM 721 C CA . HIS A 1 91 ? 8.528 -5.173 -3.471 1.00 98.31 91 HIS A CA 1
ATOM 722 C C . HIS A 1 91 ? 9.808 -5.438 -4.270 1.00 98.31 91 HIS A C 1
ATOM 724 O O . HIS A 1 91 ? 9.773 -6.080 -5.316 1.00 98.31 91 HIS A O 1
ATOM 730 N N . GLN A 1 92 ? 10.975 -5.045 -3.748 1.00 97.88 92 GLN A N 1
ATOM 731 C CA . GLN A 1 92 ? 12.259 -5.316 -4.397 1.00 97.88 92 GLN A CA 1
ATOM 732 C C . GLN A 1 92 ? 12.514 -6.824 -4.577 1.00 97.88 92 GLN A C 1
ATOM 734 O O . GLN A 1 92 ? 13.107 -7.260 -5.568 1.00 97.88 92 GLN A O 1
ATOM 739 N N . THR A 1 93 ? 12.084 -7.638 -3.612 1.00 97.69 93 THR A N 1
ATOM 740 C CA . THR A 1 93 ? 12.186 -9.098 -3.689 1.00 97.69 93 THR A CA 1
ATOM 741 C C . THR A 1 93 ? 11.221 -9.663 -4.723 1.00 97.69 93 THR A C 1
ATOM 743 O O . THR A 1 93 ? 11.645 -10.474 -5.550 1.00 97.69 93 THR A O 1
ATOM 746 N N . MET A 1 94 ? 9.974 -9.190 -4.734 1.00 97.56 94 MET A N 1
ATOM 747 C CA . MET A 1 94 ? 8.971 -9.572 -5.721 1.00 97.56 94 MET A CA 1
ATOM 748 C C . MET A 1 94 ? 9.427 -9.212 -7.135 1.00 97.56 94 MET A C 1
ATOM 750 O O . MET A 1 94 ? 9.403 -10.072 -8.005 1.00 97.56 94 MET A O 1
ATOM 754 N N . THR A 1 95 ? 9.959 -8.010 -7.359 1.00 96.88 95 THR A N 1
ATOM 755 C CA . THR A 1 95 ? 10.478 -7.560 -8.661 1.00 96.88 95 THR A CA 1
ATOM 756 C C . THR A 1 95 ? 11.597 -8.460 -9.191 1.00 96.88 95 THR A C 1
ATOM 758 O O . THR A 1 95 ? 11.629 -8.765 -10.382 1.00 96.88 95 THR A O 1
ATOM 761 N N . ARG A 1 96 ? 12.488 -8.961 -8.322 1.00 97.25 96 ARG A N 1
ATOM 762 C CA . ARG A 1 96 ? 13.526 -9.933 -8.719 1.00 97.25 96 ARG A CA 1
ATOM 763 C C . ARG A 1 96 ? 12.956 -11.315 -9.041 1.00 97.25 96 ARG A C 1
ATOM 765 O O . ARG A 1 96 ? 13.467 -11.989 -9.931 1.00 97.25 96 ARG A O 1
ATOM 772 N N . LEU A 1 97 ? 11.939 -11.752 -8.302 1.00 96.44 97 LEU A N 1
ATOM 773 C CA . LEU A 1 97 ? 11.347 -13.082 -8.448 1.00 96.44 97 LEU A CA 1
ATOM 774 C C . LEU A 1 97 ? 10.365 -13.157 -9.624 1.00 96.44 97 LEU A C 1
ATOM 776 O O . LEU A 1 97 ? 10.291 -14.184 -10.299 1.00 96.44 97 LEU A O 1
ATOM 780 N N . TRP A 1 98 ? 9.630 -12.075 -9.879 1.00 97.06 98 TRP A N 1
ATOM 781 C CA . TRP A 1 98 ? 8.491 -12.017 -10.789 1.00 97.06 98 TRP A CA 1
ATOM 782 C C . TRP A 1 98 ? 8.774 -12.578 -12.189 1.00 97.06 98 TRP A C 1
ATOM 784 O O . TRP A 1 98 ? 7.978 -13.401 -12.648 1.00 97.06 98 TRP A O 1
ATOM 794 N N . PRO A 1 99 ? 9.911 -12.272 -12.852 1.00 97.00 99 PRO A N 1
ATOM 795 C CA . PRO A 1 99 ? 10.214 -12.837 -14.168 1.00 97.00 99 PRO A CA 1
ATOM 796 C C . PRO A 1 99 ? 10.254 -14.372 -14.203 1.00 97.00 99 PRO A C 1
ATOM 798 O O . PRO A 1 99 ? 10.011 -14.958 -15.251 1.00 97.00 99 PRO A O 1
ATOM 801 N N . SER A 1 100 ? 10.548 -15.025 -13.074 1.00 96.88 100 SER A N 1
ATOM 802 C CA . SER A 1 100 ? 10.655 -16.488 -12.979 1.00 96.88 100 SER A CA 1
ATOM 803 C C . SER A 1 100 ? 9.350 -17.206 -12.618 1.00 96.88 100 SER A C 1
ATOM 805 O O . SER A 1 100 ? 9.294 -18.431 -12.721 1.00 96.88 100 SER A O 1
ATOM 807 N N . ILE A 1 101 ? 8.323 -16.470 -12.176 1.00 96.75 101 ILE A N 1
ATOM 808 C CA . ILE A 1 101 ? 7.061 -17.046 -11.677 1.00 96.75 101 ILE A CA 1
ATOM 809 C C . ILE A 1 101 ? 5.804 -16.487 -12.358 1.00 96.75 101 ILE A C 1
ATOM 811 O O . ILE A 1 101 ? 4.710 -17.000 -12.123 1.00 96.75 101 ILE A O 1
ATOM 815 N N . SER A 1 102 ? 5.927 -15.437 -13.173 1.00 96.12 102 SER A N 1
ATOM 816 C CA . SER A 1 102 ? 4.794 -14.722 -13.782 1.00 96.12 102 SER A CA 1
ATOM 817 C C . SER A 1 102 ? 3.979 -15.562 -14.777 1.00 96.12 102 SER A C 1
ATOM 819 O O . SER A 1 102 ? 2.835 -15.226 -15.078 1.00 96.12 102 SER A O 1
ATOM 821 N N . ASP A 1 103 ? 4.527 -16.682 -15.251 1.00 96.12 103 ASP A N 1
ATOM 822 C CA . ASP A 1 103 ? 3.843 -17.678 -16.082 1.00 96.12 103 ASP A CA 1
ATOM 823 C C . ASP A 1 103 ? 2.891 -18.586 -15.282 1.00 96.12 103 ASP A C 1
ATOM 825 O O . ASP A 1 103 ? 2.022 -19.232 -15.861 1.00 96.12 103 ASP A O 1
ATOM 829 N N . LYS A 1 104 ? 3.048 -18.645 -13.954 1.00 96.50 104 LYS A N 1
ATOM 830 C CA . LYS A 1 104 ? 2.302 -19.546 -13.052 1.00 96.50 104 LYS A CA 1
ATOM 831 C C . LYS A 1 104 ? 1.569 -18.819 -11.933 1.00 96.50 104 LYS A C 1
ATOM 833 O O . LYS A 1 104 ? 0.709 -19.418 -11.282 1.00 96.50 104 LYS A O 1
ATOM 838 N N . ALA A 1 105 ? 1.903 -17.556 -11.696 1.00 97.00 105 ALA A N 1
ATOM 839 C CA . ALA A 1 105 ? 1.334 -16.738 -10.640 1.00 97.00 105 ALA A CA 1
ATOM 840 C C . ALA A 1 105 ? 0.708 -15.455 -11.190 1.00 97.00 105 ALA A C 1
ATOM 842 O O . ALA A 1 105 ? 1.185 -14.874 -12.163 1.00 97.00 105 ALA A O 1
ATOM 843 N N . ARG A 1 106 ? -0.359 -15.003 -10.539 1.00 95.81 106 ARG A N 1
ATOM 844 C CA . ARG A 1 106 ? -0.871 -13.635 -10.644 1.00 95.81 106 ARG A CA 1
ATOM 845 C C . ARG A 1 106 ? -0.567 -12.903 -9.343 1.00 95.81 106 ARG A C 1
ATOM 847 O O . ARG A 1 106 ? -0.721 -13.479 -8.263 1.00 95.81 106 ARG A O 1
ATOM 854 N N . LEU A 1 107 ? -0.114 -11.663 -9.459 1.00 96.81 107 LEU A N 1
ATOM 855 C CA . LEU A 1 107 ? 0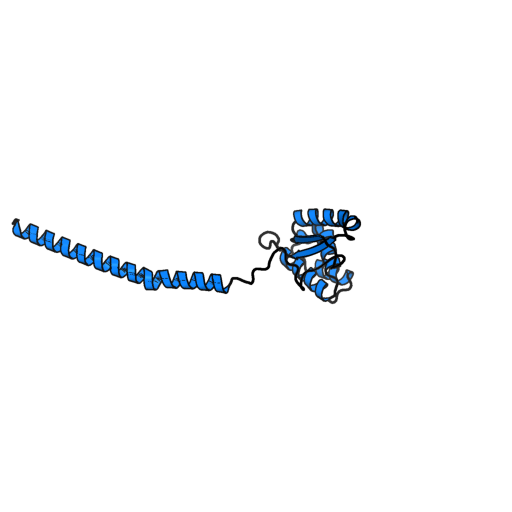.173 -10.791 -8.327 1.00 96.81 107 LEU A CA 1
ATOM 856 C C . LEU A 1 107 ? -0.982 -9.809 -8.180 1.00 96.81 107 LEU A C 1
ATOM 858 O O . LEU A 1 107 ? -1.373 -9.170 -9.151 1.00 96.81 107 LEU A O 1
ATOM 862 N N . ILE A 1 108 ? -1.521 -9.719 -6.973 1.00 96.62 108 ILE A N 1
ATOM 863 C CA . ILE A 1 108 ? -2.609 -8.827 -6.605 1.00 96.62 108 ILE A CA 1
ATOM 864 C C . ILE A 1 108 ? -2.070 -7.849 -5.575 1.00 96.62 108 ILE A C 1
ATOM 866 O O . ILE A 1 108 ? -1.472 -8.278 -4.588 1.00 96.62 108 ILE A O 1
ATOM 870 N N . PHE A 1 109 ? -2.295 -6.557 -5.786 1.00 97.06 109 PHE A N 1
ATOM 871 C CA . PHE A 1 109 ? -1.922 -5.527 -4.824 1.00 97.06 109 PHE A CA 1
ATOM 872 C C . PHE A 1 109 ? -3.158 -4.939 -4.147 1.00 97.06 109 PHE A C 1
ATOM 874 O O . PHE A 1 109 ? -4.136 -4.599 -4.808 1.00 97.06 109 PHE A O 1
ATOM 881 N N . ARG A 1 110 ? -3.094 -4.790 -2.822 1.00 95.75 110 ARG A N 1
ATOM 882 C CA . ARG A 1 110 ? -4.117 -4.136 -2.005 1.00 95.75 110 ARG A CA 1
ATOM 883 C C . ARG A 1 110 ? -3.468 -3.100 -1.101 1.00 95.75 110 ARG A C 1
ATOM 885 O O . ARG A 1 110 ? -2.533 -3.402 -0.357 1.00 95.75 110 ARG A O 1
ATOM 892 N N . HIS A 1 111 ? -3.994 -1.882 -1.129 1.00 96.88 111 HIS A N 1
ATOM 893 C CA . HIS A 1 111 ? -3.522 -0.817 -0.253 1.00 96.88 111 HIS A CA 1
ATOM 894 C C . HIS A 1 111 ? -3.756 -1.180 1.220 1.00 96.88 111 HIS A C 1
ATOM 896 O O . HIS A 1 111 ? -4.862 -1.540 1.625 1.00 96.88 111 HIS A O 1
ATOM 902 N N . PHE A 1 112 ? -2.712 -1.039 2.034 1.00 96.44 112 PHE A N 1
ATOM 903 C CA . PHE A 1 112 ? -2.787 -1.123 3.491 1.00 96.44 112 PHE A CA 1
ATOM 904 C C . PHE A 1 112 ? -2.088 0.088 4.128 1.00 96.44 112 PHE A C 1
ATOM 906 O O . PHE A 1 112 ? -1.029 -0.058 4.734 1.00 96.44 112 PHE A O 1
ATOM 913 N N . PRO A 1 113 ? -2.634 1.304 3.950 1.00 96.56 113 PRO A N 1
ATOM 914 C CA . PRO A 1 113 ? -1.943 2.521 4.335 1.00 96.56 113 PRO A CA 1
ATOM 915 C C . PRO A 1 113 ? -1.872 2.684 5.859 1.00 96.56 113 PRO A C 1
ATOM 917 O O . PRO A 1 113 ? -2.897 2.770 6.540 1.00 96.56 113 PRO A O 1
ATOM 920 N N . ILE A 1 114 ? -0.660 2.762 6.413 1.00 96.50 114 ILE A N 1
ATOM 921 C CA . ILE A 1 114 ? -0.407 2.884 7.855 1.00 96.50 114 ILE A CA 1
ATOM 922 C C . ILE A 1 114 ? -0.345 4.373 8.219 1.00 96.50 114 ILE A C 1
ATOM 924 O O . ILE A 1 114 ? 0.691 4.928 8.587 1.00 96.50 114 ILE A O 1
ATOM 928 N N . THR A 1 115 ? -1.494 5.040 8.129 1.00 93.62 115 THR A N 1
ATOM 929 C CA . THR A 1 115 ? -1.616 6.507 8.238 1.00 93.62 115 THR A CA 1
ATOM 930 C C . THR A 1 115 ? -1.182 7.095 9.583 1.00 93.62 115 THR A C 1
ATOM 932 O O . THR A 1 115 ? -0.914 8.288 9.676 1.00 93.62 115 THR A O 1
ATOM 935 N N . VAL A 1 116 ? -1.071 6.271 10.631 1.00 94.25 116 VAL A N 1
ATOM 936 C CA . VAL A 1 116 ? -0.613 6.702 11.963 1.00 94.25 116 VAL A CA 1
ATOM 937 C C . VAL A 1 116 ? 0.882 7.043 11.978 1.00 94.25 116 VAL A C 1
ATOM 939 O O . VAL A 1 116 ? 1.287 7.957 12.691 1.00 94.25 116 VAL A O 1
ATOM 942 N N . SER A 1 117 ? 1.707 6.313 11.222 1.00 94.88 117 SER A N 1
ATOM 943 C CA . SER A 1 117 ? 3.172 6.476 11.213 1.00 94.88 117 SER A CA 1
ATOM 944 C C . SER A 1 117 ? 3.731 6.907 9.862 1.00 94.88 117 SER A C 1
ATOM 946 O O . SER A 1 117 ? 4.874 7.354 9.790 1.00 94.88 117 SER A O 1
ATOM 948 N N . HIS A 1 118 ? 2.949 6.768 8.797 1.00 97.31 118 HIS A N 1
ATOM 949 C CA . HIS A 1 118 ? 3.351 7.062 7.432 1.00 97.31 118 HIS A CA 1
ATOM 950 C C . HIS A 1 118 ? 2.454 8.164 6.862 1.00 97.31 118 HIS A C 1
ATOM 952 O O . HIS A 1 118 ? 1.384 7.905 6.310 1.00 97.31 118 HIS A O 1
ATOM 958 N N . GLN A 1 119 ? 2.896 9.412 7.035 1.00 96.69 119 GLN A N 1
ATOM 959 C CA . GLN A 1 119 ? 2.125 10.616 6.700 1.00 96.69 119 GLN A CA 1
ATOM 960 C C . GLN A 1 119 ? 1.655 10.686 5.234 1.00 96.69 119 GLN A C 1
ATOM 962 O O . GLN A 1 119 ? 0.574 11.197 4.968 1.00 96.69 119 GLN A O 1
ATOM 967 N N . HIS A 1 120 ? 2.431 10.130 4.302 1.00 98.31 120 HIS A N 1
ATOM 968 C CA . HIS A 1 120 ? 2.198 10.181 2.852 1.00 98.31 120 HIS A CA 1
ATOM 969 C C . HIS A 1 120 ? 1.578 8.898 2.307 1.00 98.31 120 HIS A C 1
ATOM 971 O O . HIS A 1 120 ? 1.298 8.798 1.116 1.00 98.31 120 HIS A O 1
ATOM 977 N N . SER A 1 121 ? 1.355 7.906 3.171 1.00 97.88 121 SER A N 1
ATOM 978 C CA . SER A 1 121 ? 0.849 6.589 2.790 1.00 97.88 121 SER A CA 1
ATOM 979 C C . SER A 1 121 ? -0.490 6.656 2.057 1.00 97.88 121 SER A C 1
ATOM 981 O O . SER A 1 121 ? -0.674 6.030 1.012 1.00 97.88 121 SER A O 1
ATOM 983 N N . TRP A 1 122 ? -1.418 7.460 2.585 1.00 98.12 122 TRP A N 1
ATOM 984 C CA . TRP A 1 122 ? -2.733 7.641 1.979 1.00 98.12 122 TRP A CA 1
ATOM 985 C C . TRP A 1 122 ? -2.636 8.348 0.626 1.00 98.12 122 TRP A C 1
ATOM 987 O O . TRP A 1 122 ? -3.222 7.886 -0.348 1.00 98.12 122 TRP A O 1
ATO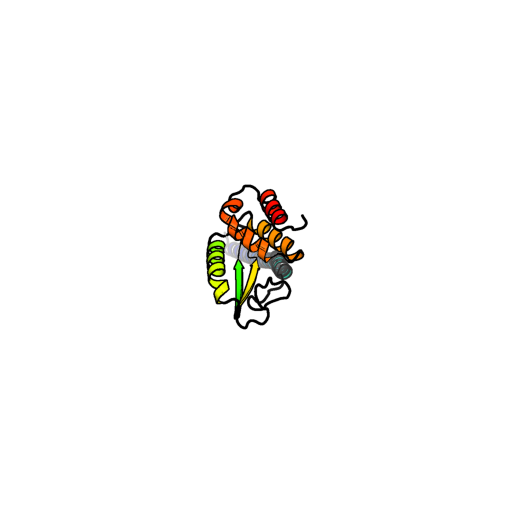M 997 N N . THR A 1 123 ? -1.853 9.427 0.543 1.00 98.38 123 THR A N 1
ATOM 998 C CA . THR A 1 123 ? -1.654 10.180 -0.701 1.00 98.38 123 THR A CA 1
ATOM 999 C C . THR A 1 123 ? -1.031 9.304 -1.786 1.00 98.38 123 THR A C 1
ATOM 1001 O O . THR A 1 123 ? -1.547 9.262 -2.896 1.00 98.38 123 THR A O 1
ATOM 1004 N N . ALA A 1 124 ? -0.002 8.518 -1.464 1.00 98.56 124 ALA A N 1
ATOM 1005 C CA . ALA A 1 124 ? 0.609 7.590 -2.417 1.00 98.56 124 ALA A CA 1
ATOM 1006 C C . ALA A 1 124 ? -0.398 6.546 -2.941 1.00 98.56 124 ALA A C 1
ATOM 1008 O O . ALA A 1 124 ? -0.432 6.261 -4.137 1.00 98.56 124 ALA A O 1
ATOM 1009 N N . ALA A 1 125 ? -1.263 6.012 -2.068 1.00 98.50 125 ALA A N 1
ATOM 1010 C CA . ALA A 1 125 ? -2.341 5.113 -2.484 1.00 98.50 125 ALA A CA 1
ATOM 1011 C C . ALA A 1 125 ? -3.323 5.796 -3.450 1.00 98.50 125 ALA A C 1
ATOM 1013 O O . ALA A 1 125 ? -3.681 5.212 -4.470 1.00 98.50 125 ALA A O 1
ATOM 1014 N N . LEU A 1 126 ? -3.710 7.046 -3.176 1.00 98.25 126 LEU A N 1
ATOM 1015 C CA . LEU A 1 126 ? -4.597 7.810 -4.057 1.00 98.25 126 LEU A CA 1
ATOM 1016 C C . LEU A 1 126 ? -3.994 8.041 -5.446 1.00 98.25 126 LEU A C 1
ATOM 1018 O O . LEU A 1 126 ? -4.715 7.908 -6.430 1.00 98.25 126 LEU A O 1
ATOM 1022 N N . TYR A 1 127 ? -2.698 8.348 -5.544 1.00 98.50 127 TYR A N 1
ATOM 1023 C CA . TYR A 1 127 ? -2.033 8.532 -6.839 1.00 98.50 127 TYR A CA 1
ATOM 1024 C C . TYR A 1 127 ? -1.947 7.229 -7.642 1.00 98.50 127 TYR A C 1
ATOM 1026 O O . TYR A 1 127 ? -2.188 7.239 -8.848 1.00 98.50 127 TYR A O 1
ATOM 1034 N N . ALA A 1 128 ? -1.686 6.094 -6.986 1.00 98.62 128 ALA A N 1
ATOM 1035 C CA . ALA A 1 128 ? -1.736 4.789 -7.646 1.00 98.62 128 ALA A CA 1
ATOM 1036 C C . ALA A 1 128 ? -3.144 4.470 -8.183 1.00 98.62 128 ALA A C 1
ATOM 1038 O O . ALA A 1 128 ? -3.288 4.053 -9.331 1.00 98.62 128 ALA A O 1
ATOM 1039 N N . GLU A 1 129 ? -4.194 4.733 -7.399 1.00 98.31 129 GLU A N 1
ATOM 1040 C CA . GLU A 1 129 ? -5.588 4.549 -7.831 1.00 98.31 129 GLU A CA 1
ATOM 1041 C C . GLU A 1 129 ? -6.012 5.544 -8.923 1.00 98.31 129 GLU A C 1
ATOM 1043 O O . GLU A 1 129 ? -6.776 5.202 -9.828 1.00 98.31 129 GLU A O 1
ATOM 1048 N N . ALA A 1 130 ? -5.504 6.778 -8.892 1.00 98.06 130 ALA A N 1
ATOM 1049 C CA . ALA A 1 130 ? -5.723 7.749 -9.959 1.00 98.06 130 ALA A CA 1
ATOM 1050 C C . ALA A 1 130 ? -5.095 7.269 -11.278 1.00 98.06 130 ALA A C 1
ATOM 1052 O O . ALA A 1 130 ? -5.758 7.296 -12.315 1.00 98.06 130 ALA A O 1
ATOM 1053 N N . ALA A 1 131 ? -3.870 6.738 -11.230 1.00 98.50 131 ALA A N 1
ATOM 1054 C CA . ALA A 1 131 ? -3.222 6.111 -12.380 1.00 98.50 131 ALA A CA 1
ATOM 1055 C C . ALA A 1 131 ? -3.975 4.856 -12.859 1.00 98.50 131 ALA A C 1
ATOM 1057 O O . ALA A 1 131 ? -4.093 4.617 -14.063 1.00 98.50 131 ALA A O 1
ATOM 1058 N N . ALA A 1 132 ? -4.564 4.080 -11.942 1.00 98.00 132 ALA A N 1
ATOM 1059 C CA . ALA A 1 132 ? -5.382 2.916 -12.286 1.00 98.00 132 ALA A CA 1
ATOM 1060 C C . ALA A 1 132 ? -6.581 3.267 -13.167 1.00 98.00 132 ALA A C 1
ATOM 1062 O O . ALA A 1 132 ? -6.899 2.528 -14.098 1.00 98.00 132 ALA A O 1
ATOM 1063 N N . ARG A 1 133 ? -7.216 4.423 -12.928 1.00 97.44 133 ARG A N 1
ATOM 1064 C CA . ARG A 1 133 ? -8.331 4.913 -13.760 1.00 97.44 133 ARG A CA 1
ATOM 1065 C C . ARG A 1 133 ? -7.934 5.158 -15.214 1.00 97.44 133 ARG A C 1
ATOM 1067 O O . ARG A 1 133 ? -8.807 5.201 -16.074 1.00 97.44 133 ARG A O 1
ATOM 1074 N N . GLN A 1 134 ? -6.639 5.295 -15.474 1.00 98.00 134 GLN A N 1
ATOM 1075 C CA . GLN A 1 134 ? -6.055 5.488 -16.799 1.00 98.00 134 GLN A CA 1
ATOM 1076 C C . GLN A 1 134 ? -5.339 4.221 -17.303 1.00 98.00 134 GLN A C 1
ATOM 1078 O O . GLN A 1 134 ? -4.684 4.242 -18.340 1.00 98.00 134 GLN A O 1
ATOM 1083 N N . GLY A 1 135 ? -5.477 3.096 -16.591 1.00 96.88 135 GLY A N 1
ATOM 1084 C CA . GLY A 1 135 ? -4.891 1.810 -16.965 1.00 96.88 135 GLY A CA 1
ATOM 1085 C C . GLY A 1 135 ? -3.419 1.638 -16.589 1.00 96.88 135 GLY A C 1
ATOM 1086 O O . GLY A 1 135 ? -2.824 0.654 -17.018 1.00 96.88 135 GLY A O 1
ATOM 1087 N N . GLN A 1 136 ? -2.843 2.539 -15.784 1.00 98.06 136 GLN A N 1
ATOM 1088 C CA . GLN A 1 136 ? -1.413 2.534 -15.439 1.00 98.06 136 GLN A CA 1
ATOM 1089 C C . GLN A 1 136 ? -1.145 2.404 -13.933 1.00 98.06 136 GLN A C 1
ATOM 1091 O O . GLN A 1 136 ? -0.246 3.037 -13.371 1.00 98.06 136 GLN A O 1
ATOM 1096 N N . PHE A 1 137 ? -1.946 1.584 -13.247 1.00 98.50 137 PHE A N 1
ATOM 1097 C CA . PHE A 1 137 ? -1.747 1.320 -11.820 1.00 98.50 137 PHE A CA 1
ATOM 1098 C C . PHE A 1 137 ? -0.329 0.813 -11.531 1.00 98.50 137 PHE A C 1
ATOM 1100 O O . PHE A 1 137 ? 0.328 1.277 -10.604 1.00 98.50 137 PHE A O 1
ATOM 1107 N N . TRP A 1 138 ? 0.136 -0.163 -12.312 1.00 98.38 138 TRP A N 1
ATOM 1108 C CA . TRP A 1 138 ? 1.367 -0.897 -12.033 1.00 98.38 138 TRP A CA 1
ATOM 1109 C C . TRP A 1 138 ? 2.622 -0.072 -12.292 1.00 98.38 138 TRP A C 1
ATOM 1111 O O . TRP A 1 138 ? 3.611 -0.243 -11.585 1.00 98.38 138 TRP A O 1
ATOM 1121 N N . GLU A 1 139 ? 2.558 0.831 -13.258 1.00 98.50 139 GLU A N 1
ATOM 1122 C CA . GLU A 1 139 ? 3.586 1.805 -13.577 1.00 98.50 139 GLU A CA 1
ATOM 1123 C C . GLU A 1 139 ? 3.745 2.796 -12.424 1.00 98.50 139 GLU A C 1
ATOM 1125 O O . GLU A 1 139 ? 4.850 2.951 -11.910 1.00 98.50 139 GLU A O 1
ATOM 1130 N N . MET A 1 140 ? 2.645 3.391 -11.944 1.00 98.75 140 MET A N 1
ATOM 1131 C CA . MET A 1 140 ? 2.686 4.290 -10.786 1.00 98.75 140 MET A CA 1
ATOM 1132 C C . MET A 1 140 ? 3.100 3.551 -9.506 1.00 98.75 140 MET A C 1
ATOM 1134 O O . MET A 1 140 ? 3.931 4.041 -8.747 1.00 98.75 140 MET A O 1
ATOM 1138 N N . HIS A 1 141 ? 2.579 2.344 -9.278 1.00 98.69 141 HIS A N 1
ATOM 1139 C CA . HIS A 1 141 ? 2.965 1.482 -8.159 1.00 98.69 141 HIS A CA 1
ATOM 1140 C C . HIS A 1 141 ? 4.478 1.220 -8.131 1.00 98.69 141 HIS A C 1
ATOM 1142 O O . HIS A 1 141 ? 5.117 1.392 -7.090 1.00 98.69 141 HIS A O 1
ATOM 1148 N N . ASP A 1 142 ? 5.054 0.802 -9.262 1.00 98.31 142 ASP A N 1
ATOM 1149 C CA . ASP A 1 142 ? 6.489 0.523 -9.351 1.00 98.31 142 ASP A CA 1
ATOM 1150 C C . ASP A 1 142 ? 7.292 1.808 -9.176 1.00 98.31 142 ASP A C 1
ATOM 1152 O O . ASP A 1 142 ? 8.335 1.788 -8.517 1.00 98.31 142 ASP A O 1
ATOM 1156 N N . TYR A 1 143 ? 6.787 2.933 -9.695 1.00 97.50 143 TYR A N 1
ATO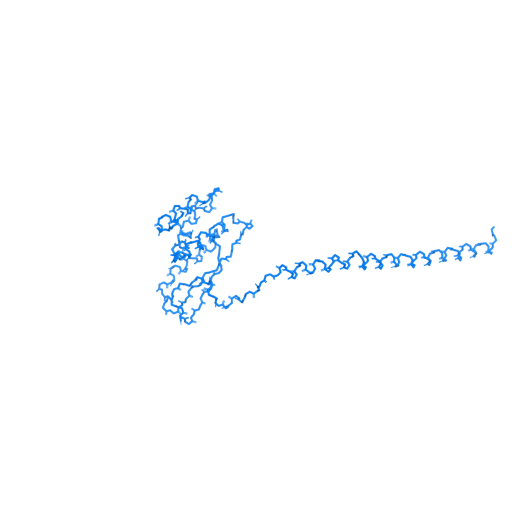M 1157 C CA . TYR A 1 143 ? 7.488 4.199 -9.580 1.00 97.50 143 TYR A CA 1
ATOM 1158 C C . TYR A 1 143 ? 7.557 4.679 -8.127 1.00 97.50 143 TYR A C 1
ATOM 1160 O O . TYR A 1 143 ? 8.647 4.944 -7.620 1.00 97.50 143 TYR A O 1
ATOM 1168 N N . LEU A 1 144 ? 6.420 4.664 -7.421 1.00 98.69 144 LEU A N 1
ATOM 1169 C CA . LEU A 1 144 ? 6.319 5.022 -6.004 1.00 98.69 144 LEU A CA 1
ATOM 1170 C C . LEU A 1 144 ? 7.261 4.186 -5.129 1.00 98.69 144 LEU A C 1
ATOM 1172 O O . LEU A 1 144 ? 7.918 4.731 -4.241 1.00 98.69 144 LEU A O 1
ATOM 1176 N N . PHE A 1 145 ? 7.378 2.876 -5.365 1.00 98.62 145 PHE A N 1
ATOM 1177 C CA . PHE A 1 145 ? 8.334 2.058 -4.614 1.00 98.62 145 PHE A CA 1
ATOM 1178 C C . PHE A 1 145 ? 9.789 2.330 -5.002 1.00 98.62 145 PHE A C 1
ATOM 1180 O O . PHE A 1 145 ? 10.649 2.389 -4.119 1.00 98.62 145 PHE A O 1
ATOM 1187 N N . ALA A 1 146 ? 10.080 2.508 -6.293 1.00 97.31 146 ALA A N 1
ATOM 1188 C CA . ALA A 1 146 ? 11.433 2.771 -6.776 1.00 97.31 146 ALA A CA 1
ATOM 1189 C C . ALA A 1 146 ? 12.005 4.087 -6.224 1.00 97.31 146 ALA A C 1
ATOM 1191 O O . ALA A 1 146 ? 13.198 4.163 -5.923 1.00 97.31 146 ALA A O 1
ATOM 1192 N N . THR A 1 147 ? 11.155 5.098 -6.036 1.00 97.50 147 THR A N 1
ATOM 1193 C CA . THR A 1 147 ? 11.541 6.428 -5.547 1.00 97.50 147 THR A CA 1
ATOM 1194 C C . THR A 1 147 ? 11.221 6.655 -4.069 1.00 97.50 147 THR A C 1
ATOM 1196 O O . THR A 1 147 ? 11.446 7.753 -3.564 1.00 97.50 147 THR A O 1
ATOM 1199 N N . GLN A 1 148 ? 10.783 5.626 -3.324 1.00 98.38 148 GLN A N 1
ATOM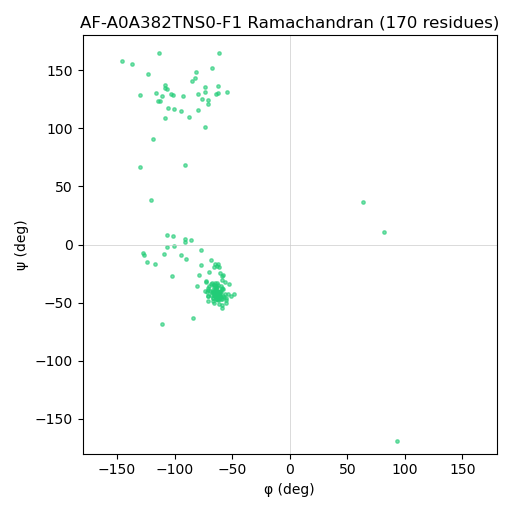 1200 C CA . GLN A 1 148 ? 10.380 5.742 -1.911 1.00 98.38 148 GLN A CA 1
ATOM 1201 C C . GLN A 1 148 ? 11.398 6.500 -1.052 1.00 98.38 148 GLN A C 1
ATOM 1203 O O . GLN A 1 148 ? 11.033 7.338 -0.231 1.00 98.38 148 GLN A O 1
ATOM 1208 N N . THR A 1 149 ? 12.690 6.233 -1.234 1.00 97.12 149 THR A N 1
ATOM 1209 C CA . THR A 1 149 ? 13.752 6.864 -0.435 1.00 97.12 149 THR A CA 1
ATOM 1210 C C . THR A 1 149 ? 13.873 8.376 -0.655 1.00 97.12 149 THR A C 1
ATOM 1212 O O . THR A 1 149 ? 14.431 9.056 0.211 1.00 97.12 149 THR A O 1
ATOM 1215 N N . ILE A 1 150 ? 13.340 8.884 -1.770 1.00 96.50 150 ILE A N 1
ATOM 1216 C CA . ILE A 1 150 ? 13.282 10.299 -2.140 1.00 96.50 150 ILE A CA 1
ATOM 1217 C C . ILE A 1 150 ? 12.056 10.935 -1.479 1.00 96.50 150 ILE A C 1
ATOM 1219 O O . ILE A 1 150 ? 12.203 11.786 -0.601 1.00 96.50 150 ILE A O 1
ATOM 1223 N N . TRP A 1 151 ? 10.851 10.479 -1.835 1.00 97.88 151 TRP A N 1
ATOM 1224 C CA . TRP A 1 151 ? 9.618 11.165 -1.445 1.00 97.88 151 TRP A CA 1
ATOM 1225 C C . TRP A 1 151 ? 9.180 10.897 0.002 1.00 97.88 151 TRP A C 1
ATOM 1227 O O . TRP A 1 151 ? 8.554 11.753 0.626 1.00 97.88 151 TRP A O 1
ATOM 1237 N N . ALA A 1 152 ? 9.546 9.756 0.605 1.00 97.19 152 ALA A N 1
ATOM 1238 C CA . ALA A 1 152 ? 9.038 9.365 1.929 1.00 97.19 152 ALA A CA 1
ATOM 1239 C C . ALA A 1 152 ? 9.427 10.324 3.065 1.00 97.19 152 ALA A C 1
ATOM 1241 O O . ALA A 1 152 ? 8.813 10.282 4.134 1.00 97.19 152 ALA A O 1
ATOM 1242 N N . ARG A 1 153 ? 10.455 11.155 2.858 1.00 94.25 153 ARG A N 1
ATOM 1243 C CA . ARG A 1 153 ? 10.970 12.125 3.838 1.00 94.25 153 ARG A CA 1
ATOM 1244 C C . ARG A 1 153 ? 10.611 13.569 3.505 1.00 94.25 153 ARG A C 1
ATOM 1246 O O . ARG A 1 153 ? 10.983 14.459 4.269 1.00 94.25 153 ARG A O 1
ATOM 1253 N N . LEU A 1 154 ? 9.940 13.810 2.381 1.00 96.75 154 LEU A N 1
ATOM 1254 C CA . LEU A 1 154 ? 9.556 15.160 2.002 1.00 96.75 154 LEU A CA 1
ATOM 1255 C C . LEU A 1 154 ? 8.503 15.709 2.976 1.00 96.75 154 LEU A C 1
ATOM 1257 O O . LEU A 1 154 ? 7.742 14.933 3.560 1.00 96.75 154 LEU A O 1
ATOM 1261 N N . PRO A 1 155 ? 8.432 17.034 3.175 1.00 96.69 155 PRO A N 1
ATOM 1262 C CA . PRO A 1 155 ? 7.329 17.651 3.909 1.00 96.69 155 PRO A CA 1
ATOM 1263 C C . PRO A 1 155 ? 5.976 17.469 3.203 1.00 96.69 155 PRO A C 1
ATOM 1265 O O . PRO A 1 155 ? 4.972 17.236 3.869 1.00 96.69 155 PRO A O 1
ATOM 1268 N N . THR A 1 156 ? 5.973 17.540 1.871 1.00 97.25 156 THR A N 1
ATOM 1269 C CA . THR A 1 156 ? 4.821 17.398 0.962 1.00 97.25 156 THR A CA 1
ATOM 1270 C C . THR A 1 156 ? 5.231 16.527 -0.227 1.00 97.25 156 THR A C 1
ATOM 1272 O O . THR A 1 156 ? 6.424 16.429 -0.517 1.00 97.25 156 THR A O 1
ATOM 1275 N N . VAL A 1 157 ? 4.282 15.861 -0.887 1.00 98.12 157 VAL A N 1
ATOM 1276 C CA . VAL A 1 157 ? 4.574 14.878 -1.959 1.00 98.12 157 VAL A CA 1
ATOM 1277 C C . VAL A 1 157 ? 3.825 15.144 -3.257 1.00 98.12 157 VAL A C 1
ATOM 1279 O O . VAL A 1 157 ? 4.094 14.484 -4.251 1.00 98.12 157 VAL A O 1
ATOM 1282 N N . GLU A 1 158 ? 2.904 16.100 -3.258 1.00 97.38 158 GLU A N 1
ATOM 1283 C CA . GLU A 1 158 ? 2.012 16.399 -4.373 1.00 97.38 158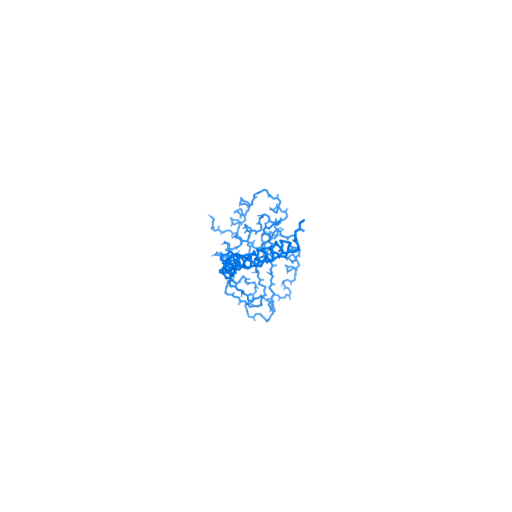 GLU A CA 1
ATOM 1284 C C . GLU A 1 158 ? 2.803 16.764 -5.633 1.00 97.38 158 GLU A C 1
ATOM 1286 O O . GLU A 1 158 ? 2.681 16.061 -6.628 1.00 97.38 158 GLU A O 1
ATOM 1291 N N . ASP A 1 159 ? 3.703 17.750 -5.556 1.00 96.69 159 ASP A N 1
ATOM 1292 C CA . ASP A 1 159 ? 4.535 18.168 -6.698 1.00 96.69 159 ASP A CA 1
ATOM 1293 C C . ASP A 1 159 ? 5.380 17.008 -7.266 1.00 96.69 159 ASP A C 1
ATOM 1295 O O . ASP A 1 159 ? 5.563 16.875 -8.476 1.00 96.69 159 ASP A O 1
ATOM 1299 N N . GLU A 1 160 ? 5.894 16.145 -6.386 1.00 97.44 160 GLU A N 1
ATOM 1300 C CA . GLU A 1 160 ? 6.724 15.000 -6.769 1.00 97.44 160 GLU A CA 1
ATOM 1301 C C . GLU A 1 160 ? 5.879 13.920 -7.468 1.00 97.44 160 GLU A C 1
ATOM 1303 O O . GLU A 1 160 ? 6.267 13.390 -8.507 1.00 97.44 160 GLU A O 1
ATOM 1308 N N . PHE A 1 161 ? 4.693 13.616 -6.937 1.00 98.00 161 PHE A N 1
ATOM 1309 C CA . PHE A 1 161 ? 3.791 12.628 -7.525 1.00 98.00 161 PHE A CA 1
ATOM 1310 C C . PHE A 1 161 ? 3.123 13.132 -8.813 1.00 98.00 161 PHE A C 1
ATOM 1312 O O . PHE A 1 161 ? 2.904 12.333 -9.725 1.00 98.00 161 PHE A O 1
ATOM 1319 N N . GLU A 1 162 ? 2.857 14.435 -8.938 1.00 97.19 162 GLU A N 1
ATOM 1320 C CA . GLU A 1 162 ? 2.443 15.060 -10.201 1.00 97.19 162 GLU A CA 1
ATOM 1321 C C . GLU A 1 162 ? 3.541 14.934 -11.264 1.00 97.19 162 GLU A C 1
ATOM 1323 O O . GLU A 1 162 ? 3.242 14.575 -12.404 1.00 97.19 162 GLU A O 1
ATOM 1328 N N . SER A 1 163 ? 4.817 15.122 -10.901 1.00 97.06 163 SER A N 1
ATOM 1329 C CA . SER A 1 163 ? 5.939 14.870 -11.820 1.00 97.06 163 SER A CA 1
ATOM 1330 C C . SER A 1 163 ? 5.944 13.424 -12.316 1.00 97.06 163 SER A C 1
ATOM 1332 O O . SER A 1 163 ? 6.091 13.181 -13.513 1.00 97.06 163 SER A O 1
ATOM 1334 N N . TYR A 1 164 ? 5.721 12.450 -11.429 1.00 97.62 164 TYR A N 1
ATOM 1335 C CA . TYR A 1 164 ? 5.640 11.040 -11.825 1.00 97.62 164 TYR A CA 1
ATOM 1336 C C . TYR A 1 164 ? 4.469 10.783 -12.769 1.00 97.62 164 TYR A C 1
ATOM 1338 O O . TYR A 1 164 ? 4.616 10.057 -13.751 1.00 97.62 164 TYR A O 1
ATOM 1346 N N . ALA A 1 165 ? 3.312 11.385 -12.497 1.00 97.56 165 ALA A N 1
ATOM 1347 C CA . ALA A 1 165 ? 2.144 11.253 -13.351 1.00 97.56 165 ALA A CA 1
ATOM 1348 C C . ALA A 1 165 ? 2.399 11.828 -14.754 1.00 97.56 165 ALA A C 1
ATOM 1350 O O . ALA A 1 165 ? 2.120 11.156 -15.749 1.00 97.56 165 ALA A O 1
ATOM 1351 N N . LEU A 1 166 ? 3.024 13.005 -14.842 1.00 97.25 166 LEU A N 1
ATOM 1352 C CA . LEU A 1 166 ? 3.434 13.611 -16.110 1.00 97.25 166 LEU A CA 1
ATOM 1353 C C . LEU A 1 166 ? 4.427 12.731 -16.881 1.00 97.25 166 LEU A C 1
ATOM 1355 O O . LEU A 1 166 ? 4.271 12.536 -18.085 1.00 97.25 166 LEU A O 1
ATOM 1359 N N . GLU A 1 167 ? 5.423 12.156 -16.206 1.00 97.00 167 GLU A N 1
ATOM 1360 C CA . GLU A 1 167 ? 6.403 11.256 -16.829 1.00 97.00 167 GLU A CA 1
ATOM 1361 C C . GLU A 1 167 ? 5.780 9.953 -17.345 1.00 97.00 167 GLU A C 1
ATOM 1363 O O . GLU A 1 167 ? 6.204 9.417 -18.374 1.00 97.00 167 GLU A O 1
ATOM 1368 N N . LEU A 1 168 ? 4.743 9.462 -16.664 1.00 97.50 168 LEU A N 1
ATOM 1369 C CA . LEU A 1 168 ? 3.954 8.316 -17.107 1.00 97.50 168 LEU A CA 1
ATOM 1370 C C . LEU A 1 168 ? 2.961 8.665 -18.229 1.00 97.50 168 LEU A C 1
ATOM 1372 O O . LEU A 1 168 ? 2.400 7.750 -18.827 1.00 97.50 168 LEU A O 1
ATOM 1376 N N . ASN A 1 169 ? 2.843 9.944 -18.607 1.00 97.44 169 ASN A N 1
ATOM 1377 C CA . ASN A 1 169 ? 1.872 10.484 -19.567 1.00 97.44 169 ASN A CA 1
ATOM 1378 C C . ASN A 1 169 ? 0.414 10.342 -19.102 1.00 97.44 169 ASN A C 1
ATOM 1380 O O . ASN A 1 169 ? -0.481 10.099 -19.914 1.00 97.44 169 ASN A O 1
ATOM 1384 N N . LEU A 1 170 ? 0.186 10.494 -17.798 1.00 97.31 170 LEU A N 1
ATOM 1385 C CA . LEU A 1 170 ? -1.146 10.549 -17.208 1.00 97.31 170 LEU A CA 1
ATOM 1386 C C . LEU A 1 170 ? -1.757 11.946 -17.350 1.00 97.31 170 LEU A C 1
ATOM 1388 O O . LEU A 1 170 ? -1.055 12.955 -17.312 1.00 97.31 170 LEU A O 1
ATOM 1392 N N . ASP A 1 171 ? -3.080 11.985 -17.473 1.00 94.56 171 ASP A N 1
ATOM 1393 C CA . ASP A 1 171 ? -3.884 13.201 -17.353 1.00 94.56 171 ASP A CA 1
ATOM 1394 C C . ASP A 1 171 ? -3.906 13.655 -15.884 1.00 94.56 171 ASP A C 1
ATOM 1396 O O . ASP A 1 171 ? -4.257 12.853 -15.005 1.00 94.56 171 ASP A O 1
ATOM 1400 N N . VAL A 1 172 ? -3.493 14.904 -15.634 1.00 85.94 172 VAL A N 1
ATOM 1401 C CA . VAL A 1 172 ? -3.344 15.539 -14.307 1.00 85.94 172 VAL A CA 1
ATOM 1402 C C . VAL A 1 172 ? -4.138 16.834 -14.207 1.00 85.94 172 VAL A C 1
ATOM 1404 O O . VAL A 1 172 ? -4.117 17.634 -15.171 1.00 85.94 172 VAL A O 1
#

Secondary structure (DSSP, 8-state):
--HHHHHHHHHHHHHHHHHHHHHHHHHHHHHIIIIIHHHHHHHHHHHHHT------SS---TT-EEES-TT-SEEEEEEE-TT-HHHHHHHHHHHHHHHHHTTTEEEEEEE---TTT-TTHHHHHHHHHHHHTTT-HHHHHHHHHHTHHHHTTSS--HHHHHHHHHHTT---

Solvent-accessible surface area (backbone atoms only — not comparable to full-atom values): 9936 Å² total; per-residue (Å²): 136,59,74,69,57,55,52,52,50,51,52,52,51,52,51,51,52,51,51,47,54,52,51,51,51,52,50,51,51,46,43,44,62,73,47,51,46,54,53,51,50,48,52,52,49,52,52,62,70,65,56,66,88,85,76,62,93,81,64,85,57,91,87,54,50,72,47,65,49,91,84,35,88,37,79,46,79,44,73,38,24,66,60,39,71,68,42,42,54,48,49,56,51,48,65,71,48,38,86,81,40,43,90,49,28,21,40,33,57,40,84,47,54,52,59,91,82,27,86,56,12,55,59,54,49,51,52,24,52,56,32,37,79,75,75,37,30,67,59,45,48,51,47,49,46,73,42,28,88,64,55,68,76,47,98,69,50,64,74,62,52,51,50,52,36,54,74,73,69,49,94,127